Protein AF-A0AAW9DLY2-F1 (afdb_monomer_lite)

pLDDT: mean 83.63, std 14.11, range [43.19, 97.75]

InterPro domains:
  IPR005119 LysR, substrate-binding [PF03466] (8-76)

Structure (mmCIF, N/CA/C/O backbone):
data_AF-A0AAW9DLY2-F1
#
_entry.id   AF-A0AAW9DLY2-F1
#
loop_
_atom_site.group_PDB
_atom_site.id
_atom_site.type_symbol
_atom_site.label_atom_id
_atom_site.label_alt_id
_atom_site.label_comp_id
_atom_site.label_asym_id
_atom_site.label_entity_id
_atom_site.label_seq_id
_atom_site.pdbx_PDB_ins_code
_atom_site.Cartn_x
_atom_site.Cartn_y
_atom_site.Cartn_z
_atom_site.occupancy
_atom_site.B_iso_or_equiv
_atom_site.auth_seq_id
_atom_site.auth_comp_id
_atom_site.auth_asym_id
_atom_site.auth_atom_id
_atom_site.pdbx_PDB_model_num
ATOM 1 N N . MET A 1 1 ? -36.944 14.765 11.824 1.00 52.53 1 MET A N 1
ATOM 2 C CA . MET A 1 1 ? -36.348 14.837 13.183 1.00 52.53 1 MET A CA 1
ATOM 3 C C . MET A 1 1 ? -34.949 14.208 13.241 1.00 52.53 1 MET A C 1
ATOM 5 O O . MET A 1 1 ? -34.071 14.815 13.834 1.00 52.53 1 MET A O 1
ATOM 9 N N . ILE A 1 2 ? -34.703 13.068 12.575 1.00 49.78 2 ILE A N 1
ATOM 10 C CA . ILE A 1 2 ? -33.376 12.413 12.500 1.00 49.78 2 ILE A CA 1
ATOM 11 C C . ILE A 1 2 ? -32.352 13.228 11.683 1.00 49.78 2 ILE A C 1
ATOM 13 O O . ILE A 1 2 ? -31.201 13.344 12.089 1.00 49.78 2 ILE A O 1
ATOM 17 N N . GLU A 1 3 ? -32.769 13.875 10.590 1.00 50.16 3 GLU A N 1
ATOM 18 C CA . GLU A 1 3 ? -31.878 14.706 9.756 1.00 50.16 3 GLU A CA 1
ATOM 19 C C . GLU A 1 3 ? -31.252 15.884 10.519 1.00 50.16 3 GLU A C 1
ATOM 21 O O . GLU A 1 3 ? -30.062 16.152 10.374 1.00 50.16 3 GLU A O 1
ATOM 26 N N . ASN A 1 4 ? -32.012 16.534 11.411 1.00 43.19 4 ASN A N 1
ATOM 27 C CA . ASN A 1 4 ? -31.497 17.624 12.249 1.00 43.19 4 ASN A CA 1
ATOM 28 C C . ASN A 1 4 ? -30.450 17.137 13.260 1.00 43.19 4 ASN A C 1
ATOM 30 O O . ASN A 1 4 ? -29.526 17.880 13.583 1.00 43.19 4 ASN A O 1
ATOM 34 N N . ILE A 1 5 ? -30.560 15.890 13.731 1.00 55.47 5 ILE A N 1
ATOM 35 C CA . ILE A 1 5 ? -29.576 15.279 14.632 1.00 55.47 5 ILE A CA 1
ATOM 36 C C . ILE A 1 5 ? -28.296 14.968 13.858 1.00 55.47 5 ILE A C 1
ATOM 38 O O . ILE A 1 5 ? -27.224 15.339 14.319 1.00 55.47 5 ILE A O 1
ATOM 42 N N . VAL A 1 6 ? -28.385 14.384 12.659 1.00 58.84 6 VAL A N 1
ATOM 43 C CA . VAL A 1 6 ? -27.209 14.110 11.810 1.00 58.84 6 VAL A CA 1
ATOM 44 C C . VAL A 1 6 ? -26.486 15.408 11.438 1.00 58.84 6 VAL A C 1
ATOM 46 O O . VAL A 1 6 ? -25.270 15.504 11.602 1.00 58.84 6 VAL A O 1
ATOM 49 N N . HIS A 1 7 ? -27.224 16.444 11.031 1.00 53.44 7 HIS A N 1
ATOM 50 C CA . HIS A 1 7 ? -26.639 17.751 10.726 1.00 53.44 7 HIS A CA 1
ATOM 51 C C . HIS A 1 7 ? -26.011 18.432 11.950 1.00 53.44 7 HIS A C 1
ATOM 53 O O . HIS A 1 7 ? -24.975 19.083 11.814 1.00 53.44 7 HIS A O 1
ATOM 59 N N . HIS A 1 8 ? -26.582 18.266 13.147 1.00 51.16 8 HIS A N 1
ATOM 60 C CA . HIS A 1 8 ? -25.996 18.778 14.389 1.00 51.16 8 HIS A CA 1
ATOM 61 C C . HIS A 1 8 ? -24.762 17.967 14.838 1.00 51.16 8 HIS A C 1
ATOM 63 O O . HIS A 1 8 ? -23.774 18.552 15.288 1.00 51.16 8 HIS A O 1
ATOM 69 N N . TYR A 1 9 ? -24.769 16.643 14.645 1.00 55.09 9 TYR A N 1
ATOM 70 C CA . TYR A 1 9 ? -23.649 15.738 14.942 1.00 55.09 9 TYR A CA 1
ATOM 71 C C . TYR A 1 9 ? -22.430 15.991 14.041 1.00 55.09 9 TYR A C 1
ATOM 73 O O . TYR A 1 9 ? -21.297 15.991 14.521 1.00 55.09 9 TYR A O 1
ATOM 81 N N . LEU A 1 10 ? -22.638 16.272 12.750 1.00 56.09 10 LEU A N 1
ATOM 82 C CA . LEU A 1 10 ? -21.557 16.625 11.814 1.00 56.09 10 LEU A CA 1
ATOM 83 C C . LEU A 1 10 ? -20.955 18.016 12.074 1.00 56.09 10 LEU A C 1
ATOM 85 O O . LEU A 1 10 ? -19.879 18.325 11.572 1.00 56.09 10 LEU A O 1
ATOM 89 N N . ARG A 1 11 ? -21.646 18.859 12.848 1.00 54.88 11 ARG A N 1
ATOM 90 C CA . ARG A 1 11 ? -21.232 20.233 13.162 1.00 54.88 11 ARG A CA 1
ATOM 91 C C . ARG A 1 11 ? -20.496 20.344 14.504 1.00 54.88 11 ARG A C 1
ATOM 93 O O . ARG A 1 11 ? -19.812 21.335 14.735 1.00 54.88 11 ARG A O 1
ATOM 100 N N . THR A 1 12 ? -20.628 19.338 15.376 1.00 55.22 12 THR A N 1
ATOM 101 C CA . THR A 1 12 ? -20.055 19.302 16.738 1.00 55.22 12 THR A CA 1
ATOM 102 C C . THR A 1 12 ? -18.705 18.583 16.835 1.00 55.22 12 THR A C 1
ATOM 104 O O . THR A 1 12 ? -17.980 18.798 17.805 1.00 55.22 12 THR A O 1
ATOM 107 N N . ARG A 1 13 ? -18.300 17.796 15.829 1.00 55.62 13 ARG A N 1
ATOM 108 C CA . ARG A 1 13 ? -16.895 17.391 15.641 1.00 55.62 13 ARG A CA 1
ATOM 109 C C . ARG A 1 13 ? -16.315 18.168 14.465 1.00 55.62 13 ARG A C 1
ATOM 111 O O . ARG A 1 13 ? -16.979 18.317 13.449 1.00 55.62 13 ARG A O 1
ATOM 118 N N . GLY A 1 14 ? -15.111 18.717 14.647 1.00 67.62 14 GLY A N 1
ATOM 119 C CA . GLY A 1 14 ? -14.444 19.567 13.658 1.00 67.62 14 GLY A CA 1
ATOM 120 C C . GLY A 1 14 ? -14.423 18.951 12.257 1.00 67.62 14 GLY A C 1
ATOM 121 O O . GLY A 1 14 ? -14.512 17.732 12.108 1.00 67.62 14 GLY A O 1
ATOM 122 N N . GLN A 1 15 ? -14.315 19.809 11.238 1.00 76.06 15 GLN A N 1
ATOM 123 C CA . GLN A 1 15 ? -14.299 19.400 9.831 1.00 76.06 15 GLN A CA 1
ATOM 124 C C . GLN A 1 15 ? -13.371 18.188 9.608 1.00 76.06 15 GLN A C 1
ATOM 126 O O . GLN A 1 15 ? -12.280 18.156 10.190 1.00 76.06 15 GLN A O 1
ATOM 131 N N . PRO A 1 16 ? -13.770 17.203 8.776 1.00 74.62 16 PRO A N 1
ATOM 132 C CA . PRO A 1 16 ? -12.926 16.057 8.465 1.00 74.62 16 PRO A CA 1
ATOM 133 C C . PRO A 1 16 ? -11.538 16.519 8.022 1.00 74.62 16 PRO A C 1
ATOM 135 O O . PRO A 1 16 ? -11.403 17.278 7.062 1.00 74.62 16 PRO A O 1
ATOM 138 N N . ARG A 1 17 ? -10.496 16.077 8.731 1.00 81.44 17 ARG A N 1
ATOM 139 C CA . ARG A 1 17 ? -9.116 16.380 8.346 1.00 81.44 17 ARG A CA 1
ATOM 140 C C . ARG A 1 17 ? -8.658 15.363 7.316 1.00 81.44 17 ARG A C 1
ATOM 142 O O . ARG A 1 17 ? -8.604 14.170 7.606 1.00 81.44 17 ARG A O 1
ATOM 149 N N . ILE A 1 18 ? -8.325 15.847 6.127 1.00 82.12 18 ILE A N 1
ATOM 150 C CA . ILE A 1 18 ? -7.791 15.021 5.048 1.00 82.12 18 ILE A CA 1
ATOM 151 C C . ILE A 1 18 ? -6.269 15.087 5.114 1.00 82.12 18 ILE A C 1
ATOM 153 O O . ILE A 1 18 ? -5.679 16.156 4.973 1.00 82.12 18 ILE A O 1
ATOM 157 N N . PHE A 1 19 ? -5.635 13.935 5.315 1.00 79.88 19 PHE A N 1
ATOM 158 C CA . PHE A 1 19 ? -4.186 13.797 5.229 1.00 79.88 19 PHE A CA 1
ATOM 159 C C . PHE A 1 19 ? -3.820 13.269 3.843 1.00 79.88 19 PHE A C 1
ATOM 161 O O . PHE A 1 19 ? -3.894 12.070 3.582 1.00 79.88 19 PHE A O 1
ATOM 168 N N . ALA A 1 20 ? -3.434 14.172 2.946 1.00 75.12 20 ALA A N 1
ATOM 169 C CA . ALA A 1 20 ? -2.872 13.807 1.652 1.00 75.12 20 ALA A CA 1
ATOM 170 C C . ALA A 1 20 ? -1.366 13.543 1.819 1.00 75.12 20 ALA A C 1
ATOM 172 O O . ALA A 1 20 ? -0.549 14.449 1.682 1.00 75.12 20 ALA A O 1
ATOM 173 N N . SER A 1 21 ? -1.000 12.311 2.184 1.00 76.31 21 SER A N 1
ATOM 174 C CA . SER A 1 21 ? 0.403 11.878 2.189 1.00 76.31 21 SER A CA 1
ATOM 175 C C . SER A 1 21 ? 0.802 11.373 0.805 1.00 76.31 21 SER A C 1
ATOM 177 O O . SER A 1 21 ? 0.074 10.588 0.202 1.00 76.31 21 SER A O 1
ATOM 179 N N . ALA A 1 22 ? 1.990 11.757 0.334 1.00 77.38 22 ALA A N 1
ATOM 180 C CA . ALA A 1 22 ? 2.594 11.185 -0.871 1.00 77.38 22 ALA A CA 1
ATOM 181 C C . ALA A 1 22 ? 3.107 9.743 -0.662 1.00 77.38 22 ALA A C 1
ATOM 183 O O . ALA A 1 22 ? 3.542 9.097 -1.610 1.00 77.38 22 ALA A O 1
ATOM 184 N N . SER A 1 23 ? 3.064 9.226 0.571 1.00 87.69 23 SER A N 1
ATOM 185 C CA . SER A 1 23 ? 3.536 7.887 0.922 1.00 87.69 23 SER A CA 1
ATOM 186 C C . SER A 1 23 ? 2.379 6.962 1.290 1.00 87.69 23 SER A C 1
ATOM 188 O O . SER A 1 23 ? 1.716 7.144 2.316 1.00 87.69 23 SER A O 1
ATOM 190 N N . MET A 1 24 ? 2.192 5.911 0.486 1.00 90.06 24 MET A N 1
ATOM 191 C CA . MET A 1 24 ? 1.241 4.833 0.775 1.00 90.06 24 MET A CA 1
ATOM 192 C C . MET A 1 24 ? 1.567 4.136 2.104 1.00 90.06 24 MET A C 1
ATOM 194 O O . MET A 1 24 ? 0.668 3.863 2.894 1.00 90.06 24 MET A O 1
ATOM 198 N N . ALA A 1 25 ? 2.853 3.920 2.401 1.00 91.94 25 ALA A N 1
ATOM 199 C CA . ALA A 1 25 ? 3.290 3.301 3.653 1.00 91.94 25 ALA A CA 1
ATOM 200 C C . ALA A 1 25 ? 2.856 4.116 4.882 1.00 91.94 25 ALA A C 1
ATOM 202 O O . ALA A 1 25 ? 2.427 3.551 5.888 1.00 91.94 25 ALA A O 1
ATOM 203 N N . THR A 1 26 ? 2.901 5.449 4.786 1.00 92.31 26 THR A N 1
ATOM 204 C CA . THR A 1 26 ? 2.412 6.335 5.848 1.00 92.31 26 THR A CA 1
ATOM 205 C C . THR A 1 26 ? 0.905 6.191 6.040 1.00 92.31 26 THR A C 1
ATOM 207 O O . THR A 1 26 ? 0.457 6.061 7.175 1.00 92.31 26 THR A O 1
ATOM 210 N N . LEU A 1 27 ? 0.122 6.162 4.954 1.00 91.88 27 LEU A N 1
ATOM 211 C CA . LEU A 1 27 ? -1.334 5.988 5.040 1.00 91.88 27 LEU A CA 1
ATOM 212 C C . LEU A 1 27 ? -1.713 4.641 5.670 1.00 91.88 27 LEU A C 1
ATOM 214 O O . LEU A 1 27 ? -2.599 4.594 6.521 1.00 91.88 27 LEU A O 1
ATOM 218 N N . ILE A 1 28 ? -1.011 3.567 5.300 1.00 94.56 28 ILE A N 1
ATOM 219 C CA . ILE A 1 28 ? -1.212 2.228 5.871 1.00 94.56 28 ILE A CA 1
ATOM 220 C C . ILE A 1 28 ? -0.897 2.230 7.367 1.00 94.56 28 ILE A C 1
ATOM 222 O O . ILE A 1 28 ? -1.723 1.788 8.163 1.00 94.56 28 ILE A O 1
ATOM 226 N N . ARG A 1 29 ? 0.257 2.778 7.772 1.00 95.06 29 ARG A N 1
ATOM 227 C CA . ARG A 1 29 ? 0.635 2.879 9.190 1.00 95.06 29 ARG A CA 1
ATOM 228 C C . ARG A 1 29 ? -0.400 3.669 9.991 1.00 95.06 29 ARG A C 1
ATOM 230 O O . ARG A 1 29 ? -0.840 3.196 11.029 1.00 95.06 29 ARG A O 1
ATOM 237 N N . MET A 1 30 ? -0.836 4.826 9.492 1.00 93.69 30 MET A N 1
ATOM 238 C CA . MET A 1 30 ? -1.848 5.643 10.169 1.00 93.69 30 MET A CA 1
ATOM 239 C C . MET A 1 30 ? -3.184 4.908 10.340 1.00 93.69 30 MET A C 1
ATOM 241 O O . MET A 1 30 ? -3.830 5.060 11.376 1.00 93.69 30 MET A O 1
ATOM 245 N N . ALA A 1 31 ? -3.600 4.119 9.344 1.00 94.94 31 ALA A N 1
ATOM 246 C CA . ALA A 1 31 ? -4.813 3.309 9.431 1.00 94.94 31 ALA A CA 1
ATOM 247 C C . ALA A 1 31 ? -4.665 2.167 10.449 1.00 94.94 31 ALA A C 1
ATOM 249 O O . ALA A 1 31 ? -5.561 1.956 11.263 1.00 94.94 31 ALA A O 1
ATOM 250 N N . LEU A 1 32 ? -3.521 1.474 10.444 1.00 96.56 32 LEU A N 1
ATOM 251 C CA . LEU A 1 32 ? -3.205 0.408 11.402 1.00 96.56 32 LEU A CA 1
ATOM 252 C C . LEU A 1 32 ? -3.128 0.918 12.846 1.00 96.56 32 LEU A C 1
ATOM 254 O O . LEU A 1 32 ? -3.558 0.223 13.761 1.00 96.56 32 LEU A O 1
ATOM 258 N N . ASP A 1 33 ? -2.617 2.131 13.043 1.00 96.19 33 ASP A N 1
ATOM 259 C CA . ASP A 1 33 ? -2.524 2.774 14.356 1.00 96.19 33 ASP A CA 1
ATOM 260 C C . ASP A 1 33 ? -3.864 3.412 14.796 1.00 96.19 33 ASP A C 1
ATOM 262 O O . ASP A 1 33 ? -3.954 3.999 15.873 1.00 96.19 33 ASP A O 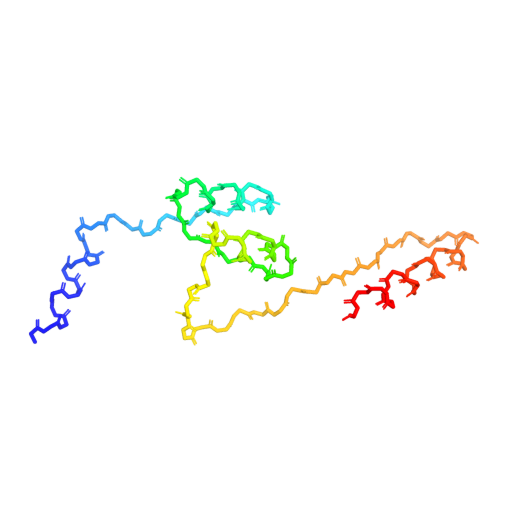1
ATOM 266 N N . GLY A 1 34 ? -4.917 3.331 13.972 1.00 93.06 34 GLY A N 1
ATOM 267 C CA . GLY A 1 34 ? -6.253 3.841 14.300 1.00 93.06 34 GLY A CA 1
ATOM 268 C C . GLY A 1 34 ? -6.396 5.367 14.248 1.00 93.06 34 GLY A C 1
ATOM 269 O O . GLY A 1 34 ? -7.369 5.912 14.768 1.00 93.06 34 GLY A O 1
ATOM 270 N N . ILE A 1 35 ? -5.457 6.073 13.610 1.00 91.50 35 ILE A N 1
ATOM 271 C CA . ILE A 1 35 ? -5.463 7.545 13.503 1.00 91.50 35 ILE A CA 1
ATOM 272 C C . ILE A 1 35 ? -6.589 8.032 12.572 1.00 91.50 35 ILE A C 1
ATOM 274 O O . ILE A 1 35 ? -7.084 9.153 12.711 1.00 91.50 35 ILE A O 1
ATOM 278 N N . GLY A 1 36 ? -7.021 7.196 11.627 1.00 88.94 36 GLY A N 1
ATOM 279 C CA . GLY A 1 36 ? -8.123 7.503 10.724 1.00 88.94 36 GLY A CA 1
ATOM 280 C C . GLY A 1 36 ? -8.424 6.375 9.743 1.00 88.94 36 GLY A C 1
ATOM 281 O O . GLY A 1 36 ? -7.897 5.272 9.852 1.00 88.94 36 GLY A O 1
ATOM 282 N N . ILE A 1 37 ? -9.278 6.677 8.765 1.00 91.38 37 ILE A N 1
ATOM 283 C CA . ILE A 1 37 ? -9.592 5.781 7.646 1.00 91.38 37 ILE A CA 1
ATOM 284 C C . ILE A 1 37 ? -8.739 6.149 6.432 1.00 91.38 37 ILE A C 1
ATOM 286 O O . ILE A 1 37 ? -8.429 7.322 6.220 1.00 91.38 37 ILE A O 1
ATOM 290 N N . ALA A 1 38 ? -8.394 5.161 5.612 1.00 90.88 38 ALA A N 1
ATOM 291 C CA . ALA A 1 38 ? -7.596 5.366 4.411 1.00 90.88 38 ALA A CA 1
ATOM 292 C C . ALA A 1 38 ? -8.215 4.649 3.206 1.00 90.88 38 ALA A C 1
ATOM 294 O O . ALA A 1 38 ? -8.743 3.542 3.317 1.00 90.88 38 ALA A O 1
ATOM 295 N N . ALA A 1 39 ? -8.136 5.290 2.041 1.00 89.56 39 ALA A N 1
ATOM 296 C CA . ALA A 1 39 ? -8.473 4.679 0.763 1.00 89.56 39 ALA A CA 1
ATOM 297 C C . ALA A 1 39 ? -7.229 3.970 0.211 1.00 89.56 39 ALA A C 1
ATOM 299 O O . ALA A 1 39 ? -6.344 4.613 -0.346 1.00 89.56 39 ALA A O 1
ATOM 300 N N . ILE A 1 40 ? -7.152 2.653 0.405 1.00 89.81 40 ILE A N 1
ATOM 301 C CA . ILE A 1 40 ? -5.984 1.840 0.044 1.00 89.81 40 ILE A CA 1
ATOM 302 C C . ILE A 1 40 ? -6.422 0.739 -0.934 1.00 89.81 40 ILE A C 1
ATOM 304 O O . ILE A 1 40 ? -7.422 0.063 -0.668 1.00 89.81 40 ILE A O 1
ATOM 308 N N . PRO A 1 41 ? -5.705 0.524 -2.054 1.00 88.75 41 PRO A N 1
ATOM 309 C CA . PRO A 1 41 ? -5.922 -0.637 -2.909 1.00 88.75 41 PRO A CA 1
ATOM 310 C C . PRO A 1 41 ? -5.816 -1.944 -2.099 1.00 88.75 41 PRO A C 1
ATOM 312 O O . PRO A 1 41 ? -4.785 -2.173 -1.465 1.00 88.75 41 PRO A O 1
ATOM 315 N N . PRO A 1 42 ? -6.830 -2.831 -2.123 1.00 88.94 42 PRO A N 1
ATOM 316 C CA . PRO A 1 42 ? -6.855 -4.020 -1.265 1.00 88.94 42 PRO A CA 1
ATOM 317 C C . PRO A 1 42 ? -5.651 -4.951 -1.433 1.00 88.94 42 PRO A C 1
ATOM 319 O O . PRO A 1 42 ? -5.249 -5.600 -0.475 1.00 88.94 42 PRO A O 1
ATOM 322 N N . ALA A 1 43 ? -5.060 -4.997 -2.631 1.00 88.75 43 ALA A N 1
ATOM 323 C CA . ALA A 1 43 ? -3.883 -5.813 -2.913 1.00 88.75 43 ALA A CA 1
ATOM 324 C C . ALA A 1 43 ? -2.668 -5.436 -2.046 1.00 88.75 43 ALA A C 1
ATOM 326 O O . ALA A 1 43 ? -1.886 -6.314 -1.705 1.00 88.75 43 ALA A O 1
ATOM 327 N N . ILE A 1 44 ? -2.541 -4.162 -1.653 1.00 91.56 44 ILE A N 1
ATOM 328 C CA . ILE A 1 44 ? -1.399 -3.656 -0.874 1.00 91.56 44 ILE A CA 1
ATOM 329 C C . ILE A 1 44 ? -1.494 -4.065 0.606 1.00 91.56 44 ILE A C 1
ATOM 331 O O . ILE A 1 44 ? -0.476 -4.214 1.269 1.00 91.56 44 ILE A O 1
ATOM 335 N N . VAL A 1 45 ? -2.708 -4.263 1.127 1.00 94.69 45 VAL A N 1
ATOM 336 C CA . VAL A 1 45 ? -2.980 -4.542 2.554 1.00 94.69 45 VAL A CA 1
ATOM 337 C C . VAL A 1 45 ? -3.691 -5.880 2.760 1.00 94.69 45 VAL A C 1
ATOM 339 O O . VAL A 1 45 ? -4.441 -6.064 3.720 1.00 94.69 45 VAL A O 1
ATOM 342 N N . ARG A 1 46 ? -3.494 -6.821 1.831 1.00 95.12 46 ARG A N 1
ATOM 343 C CA . ARG A 1 46 ? -4.175 -8.122 1.829 1.00 95.12 46 ARG A CA 1
ATOM 344 C C . ARG A 1 46 ? -3.976 -8.867 3.148 1.00 95.12 46 ARG A C 1
ATOM 346 O O . ARG A 1 46 ? -4.955 -9.339 3.720 1.00 95.12 46 ARG A O 1
ATOM 353 N N . ASP A 1 47 ? -2.744 -8.908 3.641 1.00 96.38 47 ASP A N 1
ATOM 354 C CA . ASP A 1 47 ? -2.396 -9.622 4.871 1.00 96.38 47 ASP A CA 1
ATOM 355 C C . ASP A 1 47 ? -2.972 -8.934 6.107 1.00 96.38 47 ASP A C 1
ATOM 357 O O . ASP A 1 47 ? -3.475 -9.598 7.009 1.00 96.38 47 ASP A O 1
ATOM 361 N N . ASP A 1 48 ? -2.967 -7.602 6.149 1.00 97.50 48 ASP A N 1
ATOM 362 C CA . ASP A 1 48 ? -3.573 -6.863 7.256 1.00 97.50 48 ASP A CA 1
ATOM 363 C C . ASP A 1 48 ? -5.089 -7.080 7.315 1.00 97.50 48 ASP A C 1
ATOM 365 O O . ASP A 1 48 ? -5.652 -7.186 8.404 1.00 97.50 48 ASP A O 1
ATOM 369 N N . ILE A 1 49 ? -5.753 -7.204 6.161 1.00 97.12 49 ILE A N 1
ATOM 370 C CA . ILE A 1 49 ? -7.175 -7.560 6.096 1.00 97.12 49 ILE A CA 1
ATOM 371 C C . ILE A 1 49 ? -7.391 -9.015 6.525 1.00 97.12 49 ILE A C 1
ATOM 373 O O . ILE A 1 49 ? -8.269 -9.283 7.344 1.00 97.12 49 ILE A O 1
ATOM 377 N N . ALA A 1 50 ? -6.599 -9.952 5.998 1.00 97.62 50 ALA A N 1
ATOM 378 C CA . ALA A 1 50 ? -6.720 -11.377 6.310 1.00 97.62 50 ALA A CA 1
ATOM 379 C C . ALA A 1 50 ? -6.509 -11.663 7.806 1.00 97.62 50 ALA A C 1
ATOM 381 O O . ALA A 1 50 ? -7.210 -12.491 8.382 1.00 97.62 50 ALA A O 1
ATOM 382 N N . ASN A 1 51 ? -5.600 -10.924 8.445 1.00 97.75 51 ASN A N 1
ATOM 383 C CA . ASN A 1 51 ? -5.312 -11.025 9.875 1.00 97.75 51 ASN A CA 1
ATOM 384 C C . ASN A 1 51 ? -6.227 -10.146 10.751 1.00 97.75 51 ASN A C 1
ATOM 386 O O . ASN A 1 51 ? -6.001 -10.037 11.954 1.00 97.75 51 ASN A O 1
ATOM 390 N N . GLY A 1 52 ? -7.232 -9.479 10.171 1.00 97.25 52 GLY A N 1
ATOM 391 C CA . GLY A 1 52 ? -8.188 -8.642 10.905 1.00 97.25 52 GLY A CA 1
ATOM 392 C C . GLY A 1 52 ? -7.604 -7.354 11.497 1.00 97.25 52 GLY A C 1
ATOM 393 O O . GLY A 1 52 ? -8.268 -6.693 12.293 1.00 97.25 52 GLY A O 1
ATOM 394 N N . ARG A 1 53 ? -6.382 -6.973 11.109 1.00 97.69 53 ARG A N 1
ATOM 395 C CA . ARG A 1 53 ? -5.740 -5.710 11.510 1.00 97.69 53 ARG A CA 1
ATOM 396 C C . ARG A 1 53 ? -6.357 -4.507 10.806 1.00 97.69 53 ARG A C 1
ATOM 398 O O . ARG A 1 53 ? -6.359 -3.409 11.352 1.00 97.69 53 ARG A O 1
ATOM 405 N N . LEU A 1 54 ? -6.875 -4.717 9.599 1.00 97.56 54 LEU A N 1
ATOM 406 C CA . LEU A 1 54 ? -7.667 -3.747 8.853 1.00 97.56 54 LEU A CA 1
ATOM 407 C C . LEU A 1 54 ? -9.006 -4.361 8.459 1.00 97.56 54 LEU A C 1
ATOM 409 O O . LEU A 1 54 ? -9.112 -5.552 8.179 1.00 97.56 54 LEU A O 1
ATOM 413 N N . VAL A 1 55 ? -10.035 -3.519 8.378 1.00 95.69 55 VAL A N 1
ATOM 414 C CA . VAL A 1 55 ? -11.363 -3.920 7.905 1.00 95.69 55 VAL A CA 1
ATOM 415 C C . VAL A 1 55 ? -11.767 -3.055 6.722 1.00 95.69 55 VAL A C 1
ATOM 417 O O . VAL A 1 55 ? -11.497 -1.853 6.681 1.00 95.69 55 VAL A O 1
ATOM 420 N N . ARG A 1 56 ? -12.454 -3.651 5.746 1.00 93.19 56 ARG A N 1
ATOM 421 C CA . ARG A 1 56 ? -12.975 -2.896 4.607 1.00 93.19 56 ARG A CA 1
ATOM 422 C C . ARG A 1 56 ? -14.248 -2.155 5.001 1.00 93.19 56 ARG A C 1
ATOM 424 O O . ARG A 1 56 ? -15.275 -2.774 5.273 1.00 93.19 56 ARG A O 1
ATOM 431 N N . LEU A 1 57 ? -14.209 -0.830 4.924 1.00 91.75 57 LEU A N 1
ATOM 432 C CA . LEU A 1 57 ? -15.401 0.004 5.043 1.00 91.75 57 LEU A CA 1
ATOM 433 C C . LEU A 1 57 ? -16.150 0.039 3.706 1.00 91.75 57 LEU A C 1
ATOM 435 O O . LEU A 1 57 ? -15.555 0.243 2.644 1.00 91.75 57 LEU A O 1
ATOM 439 N N . ARG A 1 58 ? -17.468 -0.182 3.743 1.00 87.06 58 ARG A N 1
ATOM 440 C CA . ARG A 1 58 ? -18.319 -0.063 2.554 1.00 87.06 58 ARG A CA 1
ATOM 441 C C . ARG A 1 58 ? -18.669 1.406 2.335 1.00 87.06 58 ARG A C 1
ATOM 443 O O . ARG A 1 58 ? -19.190 2.065 3.224 1.00 87.06 58 ARG A O 1
ATOM 450 N N . SER A 1 59 ? -18.384 1.887 1.133 1.00 84.06 59 SER A N 1
ATOM 451 C CA . SER A 1 59 ?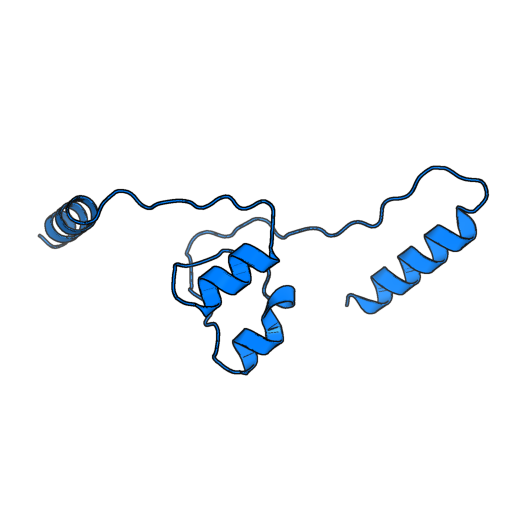 -18.677 3.240 0.667 1.00 84.06 59 SER A CA 1
ATOM 452 C C . SER A 1 59 ? -19.613 3.138 -0.534 1.00 84.06 59 SER A C 1
ATOM 454 O O . SER A 1 59 ? -19.397 2.292 -1.401 1.00 84.06 59 SER A O 1
ATOM 456 N N . GLY A 1 60 ? -20.631 4.002 -0.601 1.00 86.44 60 GLY A N 1
ATOM 457 C CA . GLY A 1 60 ? -21.460 4.156 -1.804 1.00 86.44 60 GLY A CA 1
ATOM 458 C C . GLY A 1 60 ? -20.696 4.783 -2.979 1.00 86.44 60 GLY A C 1
ATOM 459 O O . GLY A 1 60 ? -21.142 4.714 -4.119 1.00 86.44 60 GLY A O 1
ATOM 460 N N . HIS A 1 61 ? -19.525 5.366 -2.714 1.00 83.50 61 HIS A N 1
ATOM 461 C CA . HIS A 1 61 ? -18.642 5.947 -3.716 1.00 83.50 61 HIS A CA 1
ATOM 462 C C . HIS A 1 61 ? -17.591 4.933 -4.168 1.00 83.50 61 HIS A C 1
ATOM 464 O O . HIS A 1 61 ? -16.868 4.362 -3.343 1.00 83.50 61 HIS A O 1
ATOM 470 N N . ARG A 1 62 ? -17.483 4.750 -5.488 1.00 81.38 62 ARG A N 1
ATOM 471 C CA . ARG A 1 62 ? -16.419 3.972 -6.127 1.00 81.38 62 ARG A CA 1
ATOM 472 C C . ARG A 1 62 ? -15.281 4.911 -6.511 1.00 81.38 62 ARG A C 1
ATOM 474 O O . ARG A 1 62 ? -15.478 5.836 -7.293 1.00 81.38 62 ARG A O 1
ATOM 481 N N . LEU A 1 63 ? -14.095 4.659 -5.970 1.00 82.50 63 LEU A N 1
ATOM 482 C CA . LEU A 1 63 ? -12.875 5.310 -6.436 1.00 82.50 63 LEU A CA 1
ATOM 483 C C . LEU A 1 63 ? -12.413 4.656 -7.740 1.00 82.50 63 LEU A C 1
ATOM 485 O O . LEU A 1 63 ? -12.717 3.489 -7.998 1.00 82.50 63 LEU A O 1
ATOM 489 N N . ARG A 1 64 ? -11.698 5.414 -8.573 1.00 84.50 64 ARG A N 1
ATOM 490 C CA . ARG A 1 64 ? -11.070 4.855 -9.772 1.00 84.50 64 ARG A CA 1
ATOM 491 C C . ARG A 1 64 ? -10.031 3.816 -9.355 1.00 84.50 64 ARG A C 1
ATOM 493 O O . ARG A 1 64 ? -9.331 4.017 -8.364 1.00 84.50 64 ARG A O 1
ATOM 500 N N . ASP A 1 65 ? -9.939 2.732 -10.116 1.00 82.25 65 ASP A N 1
ATOM 501 C CA . ASP A 1 65 ? -8.917 1.716 -9.886 1.00 82.25 65 ASP A CA 1
ATOM 502 C C . ASP A 1 65 ? -7.523 2.326 -10.096 1.00 82.25 65 ASP A C 1
ATOM 504 O O . ASP A 1 65 ? -7.322 3.161 -10.984 1.00 82.25 65 ASP A O 1
ATOM 508 N N . LEU A 1 66 ? -6.573 1.937 -9.244 1.00 81.31 66 LEU A N 1
ATOM 509 C CA . LEU A 1 66 ? -5.193 2.392 -9.343 1.00 81.31 66 LEU A CA 1
ATOM 510 C C . LEU A 1 66 ? -4.466 1.548 -10.393 1.00 81.31 66 LEU A C 1
ATOM 512 O O . LEU A 1 66 ? -4.321 0.341 -10.219 1.00 81.31 66 LEU A O 1
ATOM 516 N N . GLY A 1 67 ? -4.020 2.192 -11.471 1.00 84.75 67 GLY A N 1
ATOM 517 C CA . GLY A 1 67 ? -3.167 1.565 -12.475 1.00 84.75 67 GLY A CA 1
ATOM 518 C C . GLY A 1 67 ? -1.705 1.582 -12.038 1.00 84.75 67 GLY A C 1
ATOM 519 O O . GLY A 1 67 ? -1.208 2.613 -11.587 1.00 84.75 67 GLY A O 1
ATOM 520 N N . PHE A 1 68 ? -1.025 0.452 -12.201 1.00 83.81 68 PHE A N 1
ATOM 521 C CA . PHE A 1 68 ? 0.426 0.353 -12.078 1.00 83.81 68 PHE A CA 1
ATOM 522 C C . PHE A 1 68 ? 1.026 0.276 -13.476 1.00 83.81 68 PHE A C 1
ATOM 524 O O . PHE A 1 68 ? 0.473 -0.386 -14.351 1.00 83.81 68 PHE A O 1
ATOM 531 N N . VAL A 1 69 ? 2.135 0.980 -13.689 1.00 90.06 69 VAL A N 1
ATOM 532 C CA . VAL A 1 69 ? 2.818 1.025 -14.982 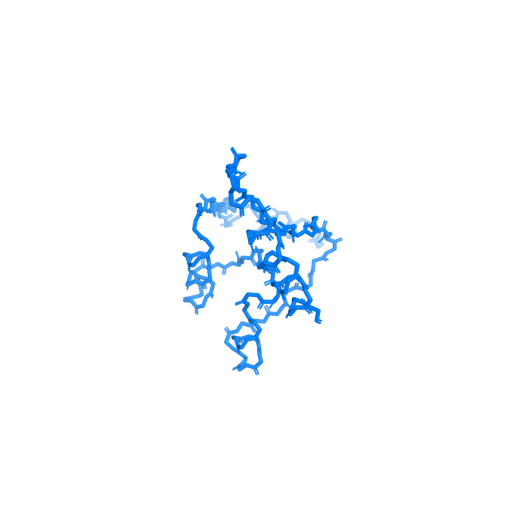1.00 90.06 69 VAL A CA 1
ATOM 533 C C . VAL A 1 69 ? 4.303 0.768 -14.780 1.00 90.06 69 VAL A C 1
ATOM 535 O O . VAL A 1 69 ? 4.907 1.292 -13.843 1.00 90.06 69 VAL A O 1
ATOM 538 N N . ALA A 1 70 ? 4.887 -0.026 -15.671 1.00 90.56 70 ALA A N 1
ATOM 539 C CA . ALA A 1 70 ? 6.327 -0.067 -15.856 1.00 90.56 70 ALA A CA 1
ATOM 540 C C . ALA A 1 70 ? 6.703 1.038 -16.850 1.00 90.56 70 ALA A C 1
ATOM 542 O O . ALA A 1 70 ? 6.097 1.151 -17.914 1.00 90.56 70 ALA A O 1
ATOM 543 N N . ALA A 1 71 ? 7.676 1.869 -16.490 1.00 91.19 71 ALA A N 1
ATOM 544 C CA . ALA A 1 71 ? 8.171 2.942 -17.340 1.00 91.19 71 ALA A CA 1
ATOM 545 C C . ALA A 1 71 ? 9.697 2.925 -17.335 1.00 91.19 71 ALA A C 1
ATOM 547 O O . ALA A 1 71 ? 10.320 2.756 -16.286 1.00 91.19 71 ALA A O 1
ATOM 548 N N . TRP A 1 72 ? 10.292 3.103 -18.508 1.00 90.94 72 TRP A N 1
ATOM 549 C CA . TRP A 1 72 ? 11.736 3.098 -18.695 1.00 90.94 72 TRP A CA 1
ATOM 550 C C . TRP A 1 72 ? 12.144 4.120 -19.750 1.00 90.94 72 TRP A C 1
ATOM 552 O O . TRP A 1 72 ? 11.334 4.559 -20.567 1.00 90.94 72 TRP A O 1
ATOM 562 N N . ALA A 1 73 ? 13.412 4.523 -19.703 1.00 89.75 73 ALA A N 1
ATOM 563 C CA . ALA A 1 73 ? 13.985 5.388 -20.719 1.00 89.75 73 ALA A CA 1
ATOM 564 C C . ALA A 1 73 ? 14.207 4.614 -22.024 1.00 89.75 73 ALA A C 1
ATOM 566 O O . ALA A 1 73 ? 14.493 3.418 -22.025 1.00 89.75 73 ALA A O 1
ATOM 567 N N . GLU A 1 74 ? 14.132 5.320 -23.144 1.00 87.12 74 GLU A N 1
ATOM 568 C CA . GLU A 1 74 ? 14.386 4.756 -24.464 1.00 87.12 74 GLU A CA 1
ATOM 569 C C . GLU A 1 74 ? 15.901 4.490 -24.627 1.00 87.12 74 GLU A C 1
ATOM 571 O O . GLU A 1 74 ? 16.662 5.401 -24.947 1.00 87.12 74 GLU A O 1
ATOM 576 N N . THR A 1 75 ? 16.361 3.255 -24.375 1.00 88.50 75 THR A N 1
ATOM 577 C CA . THR A 1 75 ? 17.793 2.866 -24.404 1.00 88.50 75 THR A CA 1
ATOM 578 C C . THR A 1 75 ? 18.080 1.718 -25.378 1.00 88.50 75 THR A C 1
ATOM 580 O O . THR A 1 75 ? 17.173 1.059 -25.876 1.00 88.50 75 THR A O 1
ATOM 583 N N . SER A 1 76 ? 19.346 1.409 -25.664 1.00 86.31 76 SER A N 1
ATOM 584 C CA . SER A 1 76 ? 19.704 0.237 -26.487 1.00 86.31 76 SER A CA 1
ATOM 585 C C . SER A 1 76 ? 19.266 -1.109 -25.882 1.00 86.31 76 SER A C 1
ATOM 587 O O . SER A 1 76 ? 19.227 -2.109 -26.590 1.00 86.31 76 SER A O 1
ATOM 589 N N . GLU A 1 77 ? 18.896 -1.143 -24.600 1.00 87.06 77 GLU A N 1
ATOM 590 C CA . GLU A 1 77 ? 18.545 -2.352 -23.839 1.00 87.06 77 GLU A CA 1
ATOM 591 C C . GLU A 1 77 ? 17.029 -2.624 -23.778 1.00 87.06 77 GLU A C 1
ATOM 593 O O . GLU A 1 77 ? 16.580 -3.484 -23.019 1.00 87.06 77 GLU A O 1
ATOM 598 N N . LYS A 1 78 ? 16.217 -1.932 -24.594 1.00 86.12 78 LYS A N 1
ATOM 599 C CA . LYS A 1 78 ? 14.742 -2.055 -24.620 1.00 86.12 78 LYS A CA 1
ATOM 600 C C . LYS A 1 78 ? 14.223 -3.491 -24.625 1.00 86.12 78 LYS A C 1
ATOM 602 O O . LYS A 1 78 ? 13.226 -3.766 -23.966 1.00 86.12 78 LYS A O 1
ATOM 607 N N . PHE A 1 79 ? 14.864 -4.397 -25.364 1.00 88.06 79 PHE A N 1
ATOM 608 C CA . PHE A 1 79 ? 14.413 -5.788 -25.461 1.00 88.06 79 PHE A CA 1
ATOM 609 C C . PHE A 1 79 ? 14.461 -6.509 -24.106 1.00 88.06 79 PHE A C 1
ATOM 611 O O . PHE A 1 79 ? 13.521 -7.205 -23.742 1.00 88.06 79 PHE A O 1
ATOM 618 N N . LEU A 1 80 ? 15.522 -6.292 -23.322 1.00 93.12 80 LEU A N 1
ATOM 619 C CA . LEU A 1 80 ? 15.636 -6.886 -21.990 1.00 93.12 80 LEU A CA 1
ATOM 620 C C . LEU A 1 80 ? 14.636 -6.254 -21.017 1.00 93.12 80 LEU A C 1
ATOM 622 O O . LEU A 1 80 ? 13.976 -6.964 -20.264 1.00 93.12 80 LEU A O 1
ATOM 626 N N . ILE A 1 81 ? 14.495 -4.926 -21.057 1.00 93.44 81 ILE A N 1
ATOM 627 C CA . ILE A 1 81 ? 13.604 -4.195 -20.147 1.00 93.44 81 ILE A CA 1
ATOM 628 C C . ILE A 1 81 ? 12.132 -4.547 -20.409 1.00 93.44 8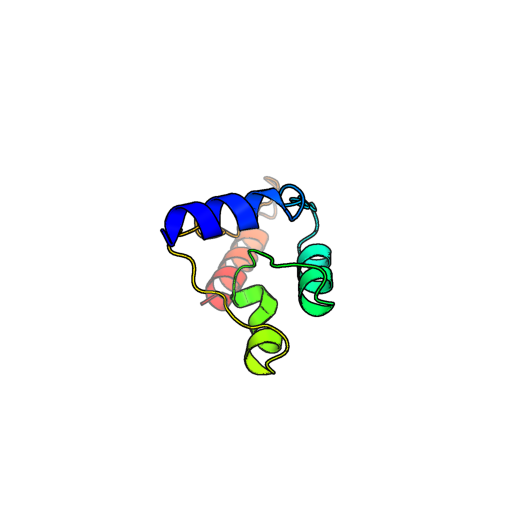1 ILE A C 1
ATOM 630 O O . ILE A 1 81 ? 11.391 -4.790 -19.460 1.00 93.44 81 ILE A O 1
ATOM 634 N N . SER A 1 82 ? 11.722 -4.624 -21.679 1.00 91.31 82 SER A N 1
ATOM 635 C CA . SER A 1 82 ? 10.363 -5.047 -22.055 1.00 91.31 82 SER A CA 1
ATOM 636 C C . SER A 1 82 ? 10.083 -6.491 -21.649 1.00 91.31 82 SER A C 1
ATOM 638 O O . SER A 1 82 ? 9.068 -6.730 -21.009 1.00 91.31 82 SER A O 1
ATOM 640 N N . GLY A 1 83 ? 11.015 -7.422 -21.879 1.00 93.44 83 GLY A N 1
ATOM 641 C CA . GLY A 1 83 ? 10.850 -8.806 -21.426 1.00 93.44 83 GLY A CA 1
ATOM 642 C C . GLY A 1 83 ? 10.672 -8.933 -19.906 1.00 93.44 83 GLY A C 1
ATOM 643 O O . GLY A 1 83 ? 9.841 -9.708 -19.442 1.00 93.44 83 GLY A O 1
ATOM 644 N N . ILE A 1 84 ? 11.397 -8.139 -19.110 1.00 93.44 84 ILE A N 1
ATOM 645 C CA . ILE A 1 84 ? 11.202 -8.095 -17.649 1.00 93.44 84 ILE A CA 1
ATOM 646 C C . ILE A 1 84 ? 9.835 -7.496 -17.293 1.00 93.44 84 ILE A C 1
ATOM 648 O O . ILE A 1 84 ? 9.167 -7.997 -16.387 1.00 93.44 84 ILE A O 1
ATOM 652 N N . ALA A 1 85 ? 9.416 -6.431 -17.981 1.00 93.62 85 ALA A N 1
ATOM 653 C CA . ALA A 1 85 ? 8.113 -5.811 -17.756 1.00 93.62 85 ALA A CA 1
ATOM 654 C C . ALA A 1 85 ? 6.958 -6.778 -18.071 1.00 93.62 85 ALA A C 1
ATOM 656 O O . ALA A 1 85 ? 6.001 -6.838 -17.299 1.00 93.62 85 ALA A O 1
ATOM 657 N N . ASP A 1 86 ? 7.079 -7.570 -19.137 1.00 92.44 86 ASP A N 1
ATOM 658 C CA . ASP A 1 86 ? 6.096 -8.585 -19.523 1.00 92.44 86 ASP A CA 1
ATOM 659 C C . ASP A 1 86 ? 5.995 -9.689 -18.459 1.00 92.44 86 ASP A C 1
ATOM 661 O O . ASP A 1 86 ? 4.904 -9.976 -17.969 1.00 92.44 86 ASP A O 1
ATOM 665 N N . LEU A 1 87 ? 7.132 -10.224 -17.995 1.00 93.75 87 LEU A N 1
ATOM 666 C CA . LEU A 1 87 ? 7.163 -11.215 -16.908 1.00 93.75 87 LEU A CA 1
ATOM 667 C C . LEU A 1 87 ? 6.546 -10.680 -15.605 1.00 93.75 87 LEU A C 1
ATOM 669 O O . LEU A 1 87 ? 5.836 -11.395 -14.888 1.00 93.75 87 LEU A O 1
ATOM 673 N N . ALA A 1 88 ? 6.811 -9.412 -15.282 1.00 91.75 88 ALA A N 1
ATOM 674 C CA . ALA A 1 88 ? 6.219 -8.766 -14.118 1.00 91.75 88 ALA A CA 1
ATOM 675 C C . ALA A 1 88 ? 4.696 -8.612 -14.268 1.00 91.75 88 ALA A C 1
ATOM 677 O O . ALA A 1 88 ? 3.969 -8.799 -13.291 1.00 91.75 88 ALA A O 1
ATOM 678 N N . ALA A 1 89 ? 4.208 -8.305 -15.474 1.00 89.69 89 ALA A N 1
ATOM 679 C CA . ALA A 1 89 ? 2.781 -8.193 -15.762 1.00 89.69 89 ALA A CA 1
ATOM 680 C C . AL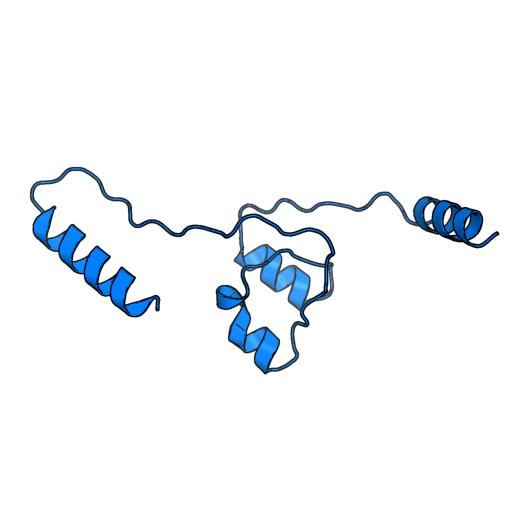A A 1 89 ? 2.063 -9.550 -15.680 1.00 89.69 89 ALA A C 1
ATOM 682 O O . ALA A 1 89 ? 0.969 -9.621 -15.120 1.00 89.69 89 ALA A O 1
ATOM 683 N N . GLU A 1 90 ? 2.686 -10.628 -16.162 1.00 91.19 90 GLU A N 1
ATOM 684 C CA . GLU A 1 90 ? 2.155 -11.995 -16.040 1.00 91.19 90 GLU A CA 1
ATOM 685 C C . GLU A 1 90 ? 1.991 -12.425 -14.577 1.00 91.19 90 GLU A C 1
ATOM 687 O O . GLU A 1 90 ? 1.004 -13.063 -14.218 1.00 91.19 90 GLU A O 1
ATOM 692 N N . SER A 1 91 ? 2.931 -12.026 -13.716 1.00 84.25 91 SER A N 1
ATOM 693 C CA . SER A 1 91 ? 2.921 -12.360 -12.284 1.00 84.25 91 SER A CA 1
ATOM 694 C C . SER A 1 91 ? 1.927 -11.530 -11.459 1.00 84.25 91 SER A C 1
ATOM 696 O O . SER A 1 91 ? 1.751 -11.790 -10.269 1.00 84.25 91 SER A O 1
ATOM 698 N N . ALA A 1 92 ? 1.317 -10.497 -12.050 1.00 72.44 92 ALA A N 1
ATOM 699 C CA . ALA A 1 92 ? 0.405 -9.582 -11.363 1.00 72.44 92 ALA A CA 1
ATOM 700 C C . ALA A 1 92 ? -1.076 -10.031 -11.385 1.00 72.44 92 ALA A C 1
ATOM 702 O O . ALA A 1 92 ? -1.912 -9.351 -10.778 1.00 72.44 92 ALA A O 1
ATOM 703 N N . LEU A 1 93 ? -1.393 -11.135 -12.078 1.00 57.47 93 LEU A N 1
ATOM 704 C CA . LEU A 1 93 ? -2.724 -11.764 -12.171 1.00 57.47 93 LEU A CA 1
ATOM 705 C C . LEU A 1 93 ? -3.002 -12.717 -10.998 1.00 57.47 93 LEU A C 1
ATOM 707 O O . LEU A 1 93 ? -4.165 -12.721 -10.529 1.00 57.47 93 LEU A O 1
#

Radius of gyration: 20.01 Å; chains: 1; bounding box: 56×33×43 Å

Sequence (93 aa):
MIENIVHHYLRTRGQPRIFASASMATLIRMALDGIGIAAIPPAIVRDDIANGRLVRLRSGHRLRDLGFVAAWAETSEKFLISGIADLAAESAL

Organism: Acidiphilium ac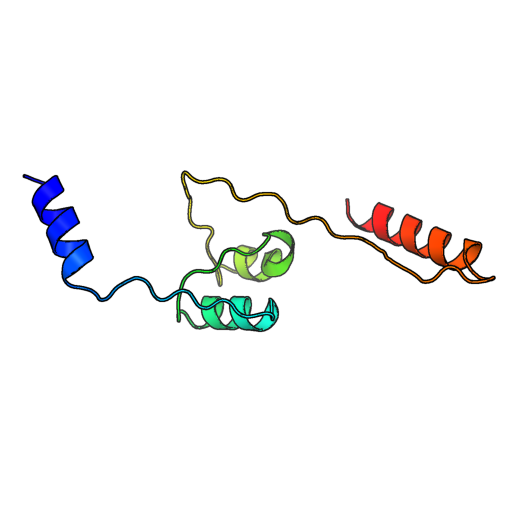idophilum (NCBI:txid76588)

Foldseek 3Di:
DVVVVVVVVCVPDDDDDDDPDPDPVVQVVCVLVVVDDDDDDCVVCVVCCVVVSDDDDDDPDDDDDDDDDDDDDDDPCVVVSVVVRVVVVVVVD

Secondary structure (DSSP, 8-state):
-HHHHHHHHHHHS--PPP---S-HHHHHHHHHTTS------GGGGHHHHHTTSS-PPP-SSPPPPPPP-------TTHHHHHHHHHHHHHTT-